Protein AF-A0A945XCW4-F1 (afdb_monomer_lite)

Secondary structure (DSSP, 8-state):
-EEEEE-TTT--EEEEEE-----EETTTTEE-PPPHHHHHHHHHHHHHHTTSPPPTTTTPPP-PPP-

Sequence (67 aa):
YFHRMYHAEKGFLSATTEVMTVHVDLGLRKVVPMSETIRQKAADMMAVHGDFPAPDQQGRAIGIRRK

Foldseek 3Di:
DKDWDADPPPGDTPDIDDDDDFDADPVVRDGDDDDPVVVVVVVVVCVVCVPDDDDPCPPDDDDDDDD

Structure (mmCIF, N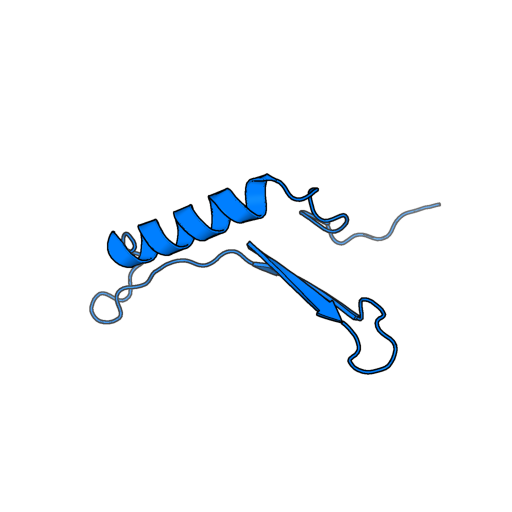/CA/C/O backbone):
data_AF-A0A945XCW4-F1
#
_entry.id   AF-A0A945XCW4-F1
#
loop_
_atom_site.group_PDB
_atom_site.id
_atom_site.type_symbol
_atom_site.label_atom_id
_atom_site.label_alt_id
_atom_site.label_comp_id
_atom_site.label_asym_id
_atom_site.label_entity_id
_atom_site.label_seq_id
_atom_site.pdbx_PDB_ins_code
_atom_site.Cartn_x
_atom_site.Cartn_y
_atom_site.Cartn_z
_atom_site.occupancy
_atom_site.B_iso_or_equiv
_atom_site.auth_seq_id
_atom_site.auth_comp_id
_atom_site.auth_asym_id
_atom_site.auth_atom_id
_atom_site.pdbx_PDB_model_num
ATOM 1 N N . TYR A 1 1 ? -0.953 -2.860 1.479 1.00 89.88 1 TYR A N 1
ATOM 2 C CA . TYR A 1 1 ? -0.765 -3.411 0.114 1.00 89.88 1 TYR A CA 1
ATOM 3 C C . TYR A 1 1 ? 0.080 -2.435 -0.698 1.00 89.88 1 TYR A C 1
ATOM 5 O O . TYR A 1 1 ? 0.278 -1.309 -0.245 1.00 89.88 1 TYR A O 1
ATOM 13 N N . PHE A 1 2 ? 0.602 -2.854 -1.855 1.00 94.88 2 PHE A N 1
ATOM 14 C CA . PHE A 1 2 ? 1.577 -2.081 -2.632 1.00 94.88 2 PHE A CA 1
ATOM 15 C C . PHE A 1 2 ? 1.088 -1.822 -4.061 1.00 94.88 2 PHE A C 1
ATOM 17 O O . PHE A 1 2 ? 0.562 -2.723 -4.712 1.00 94.88 2 PHE A O 1
ATOM 24 N N . HIS A 1 3 ? 1.297 -0.606 -4.557 1.00 95.69 3 HIS A N 1
ATOM 25 C CA . HIS A 1 3 ? 0.959 -0.191 -5.914 1.00 95.69 3 HIS A CA 1
ATOM 26 C C . HIS A 1 3 ? 2.187 0.290 -6.679 1.00 95.69 3 HIS A C 1
ATOM 28 O O . HIS A 1 3 ? 3.079 0.937 -6.124 1.00 95.69 3 HIS A O 1
ATOM 34 N N . ARG A 1 4 ? 2.183 0.015 -7.984 1.00 96.38 4 ARG A N 1
ATOM 35 C CA . ARG A 1 4 ? 3.156 0.510 -8.958 1.00 96.38 4 ARG A CA 1
ATOM 36 C C . ARG A 1 4 ? 2.417 1.239 -10.069 1.00 96.38 4 ARG A C 1
ATOM 38 O O . ARG A 1 4 ? 1.442 0.720 -10.605 1.00 96.38 4 ARG A O 1
ATOM 45 N N . MET A 1 5 ? 2.895 2.426 -10.409 1.00 98.00 5 MET A N 1
ATOM 46 C CA . MET A 1 5 ? 2.402 3.210 -11.534 1.00 98.00 5 MET A CA 1
ATOM 47 C C . MET A 1 5 ? 3.477 3.238 -12.610 1.00 98.00 5 MET A C 1
ATOM 49 O O . MET A 1 5 ? 4.581 3.728 -12.371 1.00 98.00 5 MET A O 1
ATOM 53 N N . TYR A 1 6 ? 3.152 2.715 -13.786 1.00 98.25 6 TYR A N 1
ATOM 54 C CA . TYR A 1 6 ? 4.049 2.684 -14.933 1.00 98.25 6 TYR A CA 1
ATOM 55 C C . TYR A 1 6 ? 3.648 3.756 -15.940 1.00 98.25 6 TYR A C 1
ATOM 57 O O . TYR A 1 6 ? 2.461 4.010 -16.147 1.00 98.25 6 TYR A O 1
ATOM 65 N N . HIS A 1 7 ? 4.638 4.376 -16.580 1.00 98.44 7 HIS A N 1
ATOM 66 C CA . HIS A 1 7 ? 4.382 5.264 -17.704 1.00 98.44 7 HIS A CA 1
ATOM 67 C C . HIS A 1 7 ? 3.771 4.453 -18.852 1.00 98.44 7 HIS A C 1
ATOM 69 O O . HIS A 1 7 ? 4.382 3.486 -19.301 1.00 98.44 7 HIS A O 1
ATOM 75 N N . ALA A 1 8 ? 2.616 4.881 -19.368 1.00 98.00 8 ALA A N 1
ATOM 76 C CA . ALA A 1 8 ? 1.825 4.101 -20.325 1.00 98.00 8 ALA A CA 1
ATOM 77 C C . ALA A 1 8 ? 2.600 3.710 -21.597 1.00 98.00 8 ALA A C 1
ATOM 79 O O . ALA A 1 8 ? 2.589 2.552 -21.990 1.00 98.00 8 ALA A O 1
ATOM 80 N N . GLU A 1 9 ? 3.308 4.662 -22.213 1.00 98.25 9 GLU A N 1
ATOM 81 C CA . GLU A 1 9 ? 4.025 4.402 -23.473 1.00 98.25 9 GLU A CA 1
ATOM 82 C C . GLU A 1 9 ? 5.449 3.868 -23.263 1.00 98.25 9 GLU A C 1
ATOM 84 O O . GLU A 1 9 ? 5.872 2.913 -23.902 1.00 98.25 9 GLU A O 1
ATOM 89 N N . LYS A 1 10 ? 6.213 4.494 -22.360 1.00 98.00 10 LYS A N 1
ATOM 90 C CA . LYS A 1 10 ? 7.641 4.211 -22.152 1.00 98.00 10 LYS A CA 1
ATOM 91 C C . LYS A 1 10 ? 7.918 3.075 -21.164 1.00 98.00 10 LYS A C 1
ATOM 93 O O . LYS A 1 10 ? 9.071 2.690 -21.006 1.00 98.00 10 LYS A O 1
ATOM 98 N N . GLY A 1 11 ? 6.906 2.586 -20.448 1.00 97.81 11 GLY A N 1
ATOM 99 C CA . GLY A 1 11 ? 6.995 1.413 -19.574 1.00 97.81 11 GLY A CA 1
ATOM 100 C C . GLY A 1 11 ? 7.829 1.569 -18.296 1.00 97.81 11 GLY A C 1
ATOM 101 O O . GLY A 1 11 ? 7.916 0.624 -17.516 1.00 97.81 11 GLY A O 1
ATOM 102 N N . PHE A 1 12 ? 8.436 2.730 -18.028 1.00 97.81 12 PHE A N 1
ATOM 103 C CA . PHE A 1 12 ? 9.226 2.912 -16.809 1.00 97.81 12 PHE A CA 1
ATOM 104 C C . PHE A 1 12 ? 8.337 3.072 -15.566 1.00 97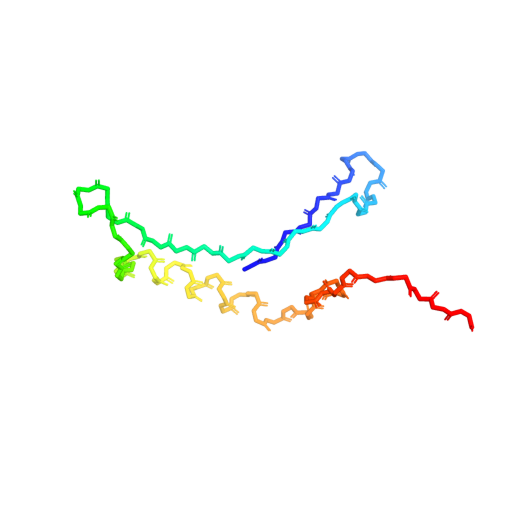.81 12 PHE A C 1
ATOM 106 O O . PHE A 1 12 ? 7.252 3.659 -15.619 1.00 97.81 12 PHE A O 1
ATOM 113 N N . LEU A 1 13 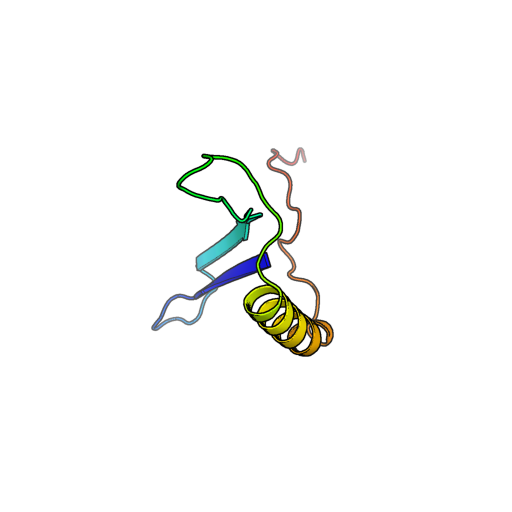? 8.822 2.579 -14.421 1.00 97.50 13 LEU A N 1
ATOM 114 C CA . LEU A 1 13 ? 8.169 2.746 -13.123 1.00 97.50 13 LEU A CA 1
ATOM 115 C C . LEU A 1 13 ? 8.227 4.222 -12.704 1.00 97.50 13 LEU A C 1
ATOM 117 O O . LEU A 1 13 ? 9.294 4.744 -12.396 1.00 97.50 13 LEU A O 1
ATOM 121 N N . SER A 1 14 ? 7.077 4.891 -12.721 1.00 97.88 14 SER A N 1
ATOM 122 C CA . SER A 1 14 ? 6.952 6.325 -12.434 1.00 97.88 14 SER A CA 1
ATOM 123 C C . SER A 1 14 ? 6.771 6.604 -10.946 1.00 97.88 14 SER A C 1
ATOM 125 O O . SER A 1 14 ? 7.337 7.561 -10.425 1.00 97.88 14 SER A O 1
ATOM 127 N N . ALA A 1 15 ? 5.989 5.772 -10.257 1.00 97.69 15 ALA A N 1
ATOM 128 C CA . ALA A 1 15 ? 5.735 5.929 -8.832 1.00 97.69 15 ALA A CA 1
ATOM 129 C C . ALA A 1 15 ? 5.416 4.592 -8.158 1.00 97.69 15 ALA A C 1
ATOM 131 O O . ALA A 1 15 ? 4.920 3.650 -8.783 1.00 97.69 15 ALA A O 1
ATOM 132 N N . THR A 1 16 ? 5.662 4.546 -6.853 1.00 97.56 16 THR A N 1
ATOM 133 C CA . THR A 1 16 ? 5.259 3.452 -5.972 1.00 97.56 16 THR A CA 1
ATOM 134 C C . THR A 1 16 ? 4.479 3.991 -4.791 1.00 97.56 16 THR A C 1
ATOM 136 O O . THR A 1 16 ? 4.719 5.110 -4.338 1.00 97.56 16 THR A O 1
ATOM 139 N N . THR A 1 17 ? 3.556 3.198 -4.262 1.00 97.12 17 THR A N 1
ATOM 140 C CA . THR A 1 17 ? 2.756 3.593 -3.103 1.00 97.12 17 THR A CA 1
ATOM 141 C C . THR A 1 17 ? 2.484 2.378 -2.234 1.00 97.12 17 THR A C 1
ATOM 143 O O . THR A 1 17 ? 1.889 1.404 -2.688 1.00 97.12 17 THR A O 1
ATOM 146 N N . GLU A 1 18 ? 2.918 2.445 -0.980 1.00 96.69 18 GLU A N 1
ATOM 147 C CA . GLU A 1 18 ? 2.557 1.482 0.055 1.00 96.69 18 GLU A CA 1
ATOM 148 C C . GLU A 1 18 ? 1.550 2.135 0.999 1.00 96.69 18 GLU A C 1
ATOM 150 O O . GLU A 1 18 ? 1.798 3.222 1.521 1.00 96.69 18 GLU A O 1
ATOM 155 N N . VAL A 1 19 ? 0.389 1.499 1.176 1.00 96.25 19 VAL A N 1
ATOM 156 C CA . VAL A 1 19 ? -0.722 2.051 1.964 1.00 96.25 19 VAL A CA 1
ATOM 157 C C . VAL A 1 19 ? -1.295 0.991 2.897 1.00 96.25 19 VAL A C 1
ATOM 159 O O . VAL A 1 19 ? -1.411 -0.193 2.551 1.00 96.25 19 VAL A O 1
ATOM 162 N N . MET A 1 20 ? -1.689 1.456 4.081 1.00 94.75 20 MET A N 1
ATOM 163 C CA . MET A 1 20 ? -2.515 0.731 5.036 1.00 94.75 20 MET A CA 1
ATOM 164 C C . MET A 1 20 ? -3.918 1.340 5.056 1.00 94.75 20 MET A C 1
ATOM 166 O O . MET A 1 20 ? -4.074 2.558 5.119 1.00 94.75 20 MET A O 1
ATOM 170 N N . THR A 1 21 ? -4.938 0.487 5.020 1.00 93.81 21 THR A N 1
ATOM 171 C CA . THR A 1 21 ? -6.347 0.890 5.063 1.00 93.81 21 THR A CA 1
ATOM 172 C C . THR A 1 21 ? -7.084 0.158 6.164 1.00 93.81 21 THR A C 1
ATOM 174 O O . THR A 1 21 ? -6.765 -0.990 6.473 1.00 93.81 21 THR A O 1
ATOM 177 N N . VAL A 1 22 ? -8.125 0.794 6.688 1.00 95.19 22 VAL A N 1
ATOM 178 C CA . VAL A 1 22 ? -9.030 0.214 7.681 1.00 95.19 22 VAL A CA 1
ATOM 179 C C . VAL A 1 22 ? -10.464 0.262 7.168 1.00 95.19 22 VAL A C 1
ATOM 181 O O . VAL A 1 22 ? -10.831 1.167 6.419 1.00 95.19 22 VAL A O 1
ATOM 184 N N . HIS A 1 23 ? -11.276 -0.716 7.564 1.00 96.19 23 HIS A N 1
ATOM 185 C CA . HIS A 1 23 ? -12.708 -0.697 7.291 1.00 96.19 23 HIS A CA 1
ATOM 186 C C . HIS A 1 23 ? -13.428 0.125 8.365 1.00 96.19 23 HIS A C 1
ATOM 188 O O . HIS A 1 23 ? -13.153 -0.030 9.556 1.00 96.19 23 HIS A O 1
ATOM 194 N N . VAL A 1 24 ? -14.327 1.011 7.941 1.00 96.44 24 VAL A N 1
ATOM 195 C CA . VAL A 1 24 ? -15.044 1.938 8.821 1.00 96.44 24 VAL A CA 1
ATOM 196 C C . VAL A 1 24 ? -16.540 1.762 8.622 1.00 96.44 24 VAL A C 1
ATOM 198 O O . VAL A 1 24 ? -17.029 1.830 7.495 1.00 96.44 24 VAL A O 1
ATOM 201 N N . ASP A 1 25 ? -17.260 1.591 9.727 1.00 97.00 25 ASP A N 1
ATOM 202 C CA . ASP A 1 25 ? -18.714 1.712 9.745 1.00 97.00 25 ASP A CA 1
ATOM 203 C C . ASP A 1 25 ? -19.085 3.201 9.720 1.00 97.00 25 ASP A C 1
ATOM 205 O O . ASP A 1 25 ? -18.657 3.972 10.585 1.00 97.00 25 ASP A O 1
ATOM 209 N N . LEU A 1 26 ? -19.866 3.621 8.724 1.00 95.94 26 LEU A N 1
ATOM 210 C CA . LEU A 1 26 ? -20.219 5.031 8.533 1.00 95.94 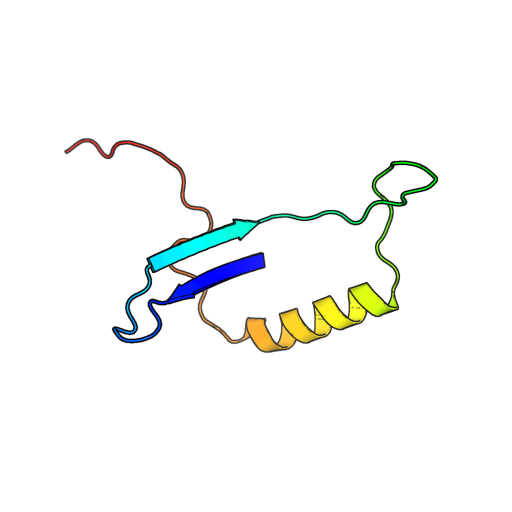26 LEU A CA 1
ATOM 211 C C . LEU A 1 26 ? -21.301 5.529 9.504 1.00 95.94 26 LEU A C 1
ATOM 213 O O . LEU A 1 26 ? -21.360 6.732 9.767 1.00 95.94 26 LEU A O 1
ATOM 217 N N . GLY A 1 27 ? -22.126 4.635 10.056 1.00 97.56 27 GLY A N 1
ATOM 218 C CA . GLY A 1 27 ? -23.116 4.967 11.080 1.00 97.56 27 GLY A CA 1
ATOM 219 C C . GLY A 1 27 ? -22.469 5.171 12.450 1.00 97.56 27 GLY A C 1
ATOM 220 O O . GLY A 1 27 ? -22.737 6.165 13.124 1.00 97.56 27 GLY A O 1
ATOM 221 N N . LEU A 1 28 ? -21.558 4.272 12.835 1.00 96.00 28 LEU A N 1
ATOM 222 C CA . LEU A 1 28 ? -20.815 4.342 14.100 1.00 96.00 28 LEU A CA 1
ATOM 223 C C . LEU A 1 28 ? -19.610 5.291 14.041 1.00 96.00 28 LEU A C 1
ATOM 225 O O . LEU A 1 28 ? -19.125 5.719 15.090 1.00 96.00 28 LEU A O 1
ATOM 229 N N . ARG A 1 29 ? -19.113 5.593 12.833 1.00 96.62 29 ARG A N 1
ATOM 230 C CA . ARG A 1 29 ? -17.877 6.354 12.564 1.00 96.62 29 ARG A CA 1
ATOM 231 C C . ARG A 1 29 ? -16.662 5.780 13.291 1.00 96.62 29 ARG A C 1
ATOM 233 O O . ARG A 1 29 ? -15.849 6.509 13.857 1.00 96.62 29 ARG A O 1
ATOM 240 N N . LYS A 1 30 ? -16.558 4.454 13.297 1.00 97.50 30 LYS A N 1
ATOM 241 C CA . LYS A 1 30 ? -15.491 3.708 13.971 1.00 97.50 30 LYS A CA 1
ATOM 242 C C . LYS A 1 30 ? -14.916 2.647 13.050 1.00 97.50 30 LYS A C 1
ATOM 244 O O . LYS A 1 30 ? -15.602 2.144 12.163 1.00 97.50 30 LYS A O 1
ATOM 249 N N . VAL A 1 31 ? -13.659 2.293 13.304 1.00 97.69 31 VAL A N 1
ATOM 250 C CA . VAL A 1 31 ? -13.055 1.101 12.710 1.00 97.69 31 VAL A CA 1
ATOM 251 C C . VAL A 1 31 ? -13.783 -0.120 13.252 1.00 97.69 31 VAL A C 1
ATOM 253 O O . VAL A 1 31 ? -13.932 -0.265 14.466 1.00 97.69 31 VAL A O 1
ATOM 256 N N . VAL A 1 32 ? -14.229 -0.986 12.351 1.00 97.06 32 VAL A N 1
ATOM 257 C CA . VAL A 1 32 ? -14.893 -2.246 12.692 1.00 97.06 32 VAL A CA 1
ATOM 258 C C . VAL A 1 32 ? -14.294 -3.379 11.859 1.00 97.06 32 VAL A C 1
ATOM 260 O O . VAL A 1 32 ? -13.669 -3.112 10.825 1.00 97.06 32 VAL A O 1
ATOM 263 N N . PRO A 1 33 ? -14.457 -4.646 12.278 1.00 96.06 33 PRO A N 1
ATOM 264 C CA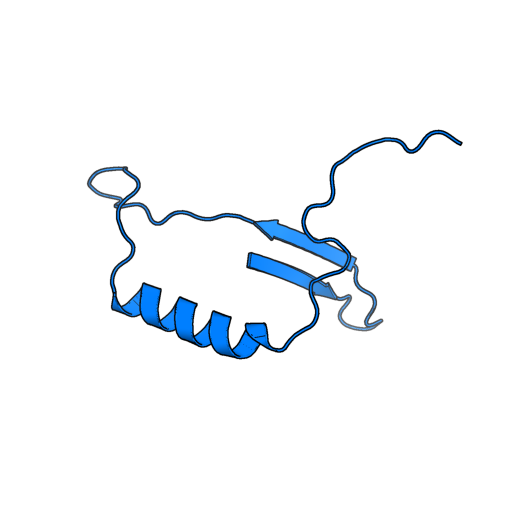 . PRO A 1 33 ? -14.065 -5.774 11.449 1.00 96.06 33 PRO A CA 1
ATOM 265 C C . PRO A 1 33 ? -14.693 -5.682 10.056 1.00 96.06 33 PRO A C 1
ATOM 267 O O . PRO A 1 33 ? -15.885 -5.422 9.906 1.00 96.06 33 PRO A O 1
ATOM 270 N N . MET A 1 34 ? -13.873 -5.893 9.030 1.00 95.25 34 MET A N 1
ATOM 271 C CA . MET A 1 34 ? -14.345 -6.038 7.657 1.00 95.25 34 MET A CA 1
ATOM 272 C C . MET A 1 34 ? -15.261 -7.266 7.556 1.00 95.25 34 MET A C 1
ATOM 274 O O . MET A 1 34 ? -14.975 -8.288 8.180 1.00 95.25 34 MET A O 1
ATOM 278 N N . SER A 1 35 ? -16.341 -7.182 6.771 1.00 95.00 35 SER A N 1
ATOM 279 C CA . SER A 1 35 ? -17.242 -8.324 6.574 1.00 95.00 35 SER A CA 1
ATOM 280 C C . SER A 1 35 ? -16.507 -9.524 5.974 1.00 95.00 35 SER A C 1
ATOM 282 O O . SER A 1 35 ? -15.578 -9.363 5.175 1.00 95.00 35 SER A O 1
ATOM 284 N N . GLU A 1 36 ? -16.947 -10.735 6.324 1.00 96.81 36 GLU A N 1
ATOM 285 C CA . GLU A 1 36 ? -16.223 -11.954 5.949 1.00 96.81 36 GLU A CA 1
ATOM 286 C C . GLU A 1 36 ? -16.083 -12.113 4.432 1.00 96.81 36 GLU A C 1
ATOM 288 O O . GLU A 1 36 ? -15.015 -12.462 3.942 1.00 96.81 36 GLU A O 1
ATOM 293 N N . THR A 1 37 ? -17.109 -11.743 3.662 1.00 96.81 37 THR A N 1
ATOM 294 C CA . THR A 1 37 ? -17.060 -11.796 2.195 1.00 96.81 37 THR A CA 1
ATOM 295 C C . THR A 1 37 ? -15.942 -10.932 1.603 1.00 96.81 37 THR A C 1
ATOM 297 O O . THR A 1 37 ? -15.298 -11.340 0.638 1.00 96.81 37 THR A O 1
ATOM 300 N N . ILE A 1 38 ? -15.699 -9.730 2.137 1.00 94.75 38 ILE A N 1
ATOM 301 C CA . ILE A 1 38 ? -14.628 -8.852 1.630 1.00 94.75 38 ILE A CA 1
ATOM 302 C C . ILE A 1 38 ? -13.270 -9.370 2.109 1.00 94.75 38 ILE A C 1
ATOM 304 O O . ILE A 1 38 ? -12.305 -9.386 1.343 1.00 94.75 38 ILE A O 1
ATOM 308 N N . ARG A 1 39 ? -13.211 -9.846 3.355 1.00 95.25 39 ARG A N 1
ATOM 309 C CA . ARG A 1 39 ? -12.005 -10.423 3.948 1.00 95.25 39 ARG A CA 1
ATOM 310 C C . ARG A 1 39 ? -11.522 -11.645 3.157 1.00 95.25 39 ARG A C 1
ATOM 312 O O . ARG A 1 39 ? -10.330 -11.737 2.878 1.00 95.25 39 ARG A O 1
ATOM 319 N N . GLN A 1 40 ? -12.443 -12.499 2.703 1.00 97.50 40 GLN A N 1
ATOM 320 C CA . GLN A 1 40 ? -12.129 -13.644 1.847 1.00 97.50 40 GLN A CA 1
ATOM 321 C C . GLN A 1 40 ? -11.544 -13.207 0.498 1.00 97.50 40 GLN A C 1
ATOM 323 O O . GLN A 1 40 ? -10.496 -13.701 0.104 1.00 97.50 40 GLN A O 1
ATOM 32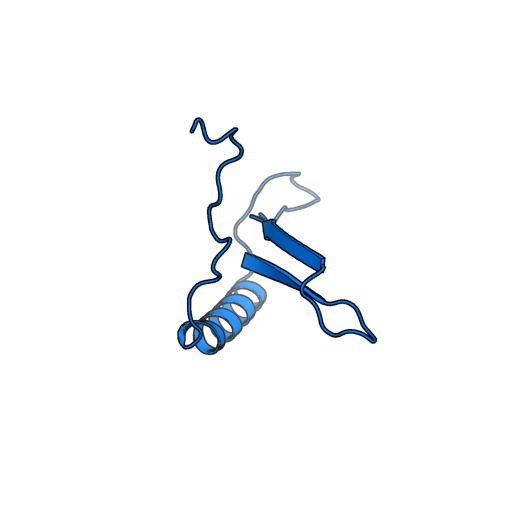8 N N . LYS A 1 41 ? -12.131 -12.200 -0.165 1.00 96.19 41 LYS A N 1
ATOM 329 C CA . LYS A 1 41 ? -11.575 -11.660 -1.423 1.00 96.19 41 LYS A CA 1
ATOM 330 C C . LYS A 1 41 ? -10.151 -11.120 -1.253 1.00 96.19 41 LYS A C 1
ATOM 332 O O . LYS A 1 41 ? -9.317 -11.277 -2.142 1.00 96.19 41 LYS A O 1
ATOM 337 N N . ALA A 1 42 ? -9.872 -10.465 -0.126 1.00 94.75 42 ALA A N 1
ATOM 338 C CA . ALA A 1 42 ? -8.528 -9.988 0.189 1.00 94.75 42 ALA A CA 1
ATOM 339 C C . ALA A 1 42 ? -7.551 -11.150 0.446 1.00 94.75 42 ALA A C 1
ATOM 341 O O . ALA A 1 42 ? -6.399 -11.072 0.019 1.00 94.75 42 ALA A O 1
ATOM 342 N N . ALA A 1 43 ? -8.004 -12.224 1.102 1.00 95.69 43 ALA A N 1
ATOM 343 C CA . ALA A 1 43 ? -7.209 -13.431 1.320 1.00 95.69 43 ALA A CA 1
ATOM 344 C C . ALA A 1 43 ? -6.884 -14.152 0.001 1.00 95.69 43 ALA A C 1
ATOM 346 O O . ALA A 1 43 ? -5.730 -14.510 -0.219 1.00 95.69 43 ALA A O 1
ATOM 347 N N . ASP A 1 44 ? -7.854 -14.280 -0.906 1.00 96.88 44 ASP A N 1
ATOM 348 C CA . ASP A 1 44 ? -7.645 -14.892 -2.224 1.00 96.88 44 ASP A CA 1
ATOM 349 C C . ASP A 1 44 ? -6.602 -14.102 -3.038 1.00 96.88 44 ASP A C 1
ATOM 351 O O . ASP A 1 44 ? -5.683 -14.675 -3.624 1.00 96.88 44 ASP A O 1
ATOM 355 N N . MET A 1 45 ? -6.682 -12.765 -3.014 1.00 95.06 45 MET A N 1
ATOM 356 C CA . MET A 1 45 ? -5.682 -11.897 -3.646 1.00 95.06 45 MET A CA 1
ATOM 357 C C . MET A 1 45 ? -4.298 -12.040 -3.000 1.00 95.06 45 MET A C 1
ATOM 359 O O . MET A 1 45 ? -3.290 -12.055 -3.705 1.00 95.06 45 MET A O 1
ATOM 363 N N . MET A 1 46 ? -4.233 -12.143 -1.670 1.00 94.88 46 MET A N 1
ATOM 364 C CA . MET A 1 46 ? -2.976 -12.365 -0.953 1.00 94.88 46 MET A CA 1
ATOM 365 C C . MET A 1 46 ? -2.341 -13.699 -1.348 1.00 94.88 46 MET A C 1
ATOM 367 O O . MET A 1 46 ? -1.135 -13.727 -1.568 1.00 94.88 46 MET A O 1
ATOM 371 N N . ALA A 1 47 ? -3.128 -14.772 -1.464 1.00 96.69 47 ALA A N 1
ATOM 372 C CA . ALA A 1 47 ? -2.625 -16.085 -1.855 1.00 96.69 47 ALA A CA 1
ATOM 373 C C . ALA A 1 47 ? -1.963 -16.043 -3.241 1.00 96.69 47 ALA A C 1
ATOM 375 O O . ALA A 1 47 ? -0.836 -16.500 -3.385 1.00 96.69 47 ALA A O 1
ATOM 376 N N . VAL A 1 48 ? -2.607 -15.403 -4.226 1.00 95.50 48 VAL A N 1
ATOM 377 C CA . VAL A 1 48 ? -2.034 -15.224 -5.575 1.00 95.50 48 VAL A CA 1
ATOM 378 C C . VAL A 1 48 ? -0.774 -14.353 -5.549 1.00 95.50 48 VAL A C 1
ATOM 380 O O . VAL A 1 48 ? 0.185 -14.620 -6.266 1.00 95.50 48 VAL A O 1
ATOM 383 N N . HIS A 1 49 ? -0.758 -13.292 -4.739 1.00 93.88 49 HIS A N 1
ATOM 384 C CA . HIS A 1 49 ? 0.392 -12.388 -4.659 1.00 93.88 49 HIS A CA 1
ATOM 385 C C . HIS A 1 49 ? 1.548 -12.918 -3.799 1.00 93.88 49 HIS A C 1
ATOM 387 O O . HIS A 1 49 ? 2.643 -12.365 -3.882 1.00 93.88 49 HIS A O 1
ATOM 393 N N . GLY A 1 50 ? 1.325 -13.955 -2.987 1.00 91.88 50 GLY A N 1
ATOM 394 C CA . GLY A 1 50 ? 2.337 -14.541 -2.106 1.00 91.88 50 GLY A CA 1
ATOM 395 C C . GLY A 1 50 ? 3.517 -15.158 -2.857 1.00 91.88 50 GLY A C 1
ATOM 396 O O . GLY A 1 50 ? 4.622 -15.193 -2.322 1.00 91.88 50 GLY A O 1
ATOM 397 N N . ASP A 1 51 ? 3.300 -15.563 -4.108 1.00 92.44 51 ASP A N 1
ATOM 398 C CA . ASP A 1 51 ? 4.332 -16.146 -4.969 1.00 92.44 51 ASP A CA 1
ATOM 399 C C . ASP A 1 51 ? 5.225 -15.089 -5.647 1.00 92.44 51 ASP A C 1
ATOM 401 O O . ASP A 1 51 ? 6.245 -15.424 -6.255 1.00 92.44 51 ASP A O 1
ATOM 405 N N . PHE A 1 52 ? 4.870 -13.800 -5.566 1.00 91.44 52 PHE A N 1
ATOM 406 C CA . PHE A 1 52 ? 5.675 -12.730 -6.151 1.00 91.44 52 PHE A CA 1
ATOM 407 C C . PHE A 1 52 ? 6.813 -12.285 -5.225 1.00 91.44 52 PHE A C 1
ATOM 409 O O . PHE A 1 52 ? 6.659 -12.261 -4.002 1.00 91.44 52 PHE A O 1
ATOM 416 N N . PRO A 1 53 ? 7.956 -11.852 -5.791 1.00 93.62 53 PRO A N 1
ATOM 417 C CA . PRO A 1 53 ? 9.012 -11.252 -4.993 1.00 93.62 53 PRO A CA 1
ATOM 418 C C . PRO A 1 53 ? 8.510 -9.985 -4.295 1.00 93.62 53 PRO A C 1
ATOM 420 O O . PRO A 1 53 ? 7.714 -9.214 -4.846 1.00 93.62 53 PRO A O 1
ATOM 423 N N . ALA A 1 54 ? 9.030 -9.746 -3.091 1.00 92.69 54 ALA A N 1
ATOM 424 C CA . ALA A 1 54 ? 8.761 -8.521 -2.354 1.00 92.69 54 ALA A CA 1
ATOM 425 C C . ALA A 1 54 ? 9.153 -7.282 -3.190 1.00 92.69 54 ALA A C 1
ATOM 427 O O . ALA A 1 54 ? 10.175 -7.307 -3.881 1.00 92.69 54 ALA A O 1
ATOM 428 N N . PRO A 1 55 ? 8.375 -6.183 -3.153 1.00 94.12 55 PRO A N 1
ATOM 429 C CA . PRO A 1 55 ? 8.732 -4.970 -3.880 1.00 94.12 55 PRO A CA 1
ATOM 430 C C . PRO A 1 55 ? 10.013 -4.320 -3.338 1.00 94.12 55 PRO A C 1
ATOM 432 O O . PRO A 1 55 ? 10.112 -4.065 -2.143 1.00 94.12 55 PRO A O 1
ATOM 435 N N . ASP A 1 56 ? 10.935 -3.927 -4.221 1.00 94.50 56 ASP A N 1
ATOM 436 C CA . ASP A 1 56 ? 12.209 -3.287 -3.837 1.00 94.50 56 ASP A CA 1
ATOM 437 C C . ASP A 1 56 ? 12.056 -2.019 -2.972 1.00 94.50 56 ASP A C 1
ATOM 439 O O . ASP A 1 56 ? 12.965 -1.642 -2.231 1.00 94.50 56 ASP A O 1
ATOM 443 N N . GLN A 1 57 ? 10.932 -1.303 -3.105 1.00 95.94 57 GLN A N 1
ATOM 444 C CA . GLN A 1 57 ? 10.650 -0.061 -2.374 1.00 95.94 57 GLN A CA 1
ATOM 445 C C . GLN A 1 57 ? 9.787 -0.271 -1.121 1.00 95.94 57 GLN A C 1
ATOM 447 O O . GLN A 1 57 ? 9.448 0.715 -0.463 1.00 95.94 57 GLN A O 1
ATOM 452 N N . GLN A 1 58 ? 9.416 -1.514 -0.799 1.00 95.38 58 GLN A N 1
ATOM 453 C CA . GLN A 1 58 ? 8.645 -1.832 0.402 1.00 95.38 58 GLN A CA 1
ATOM 454 C C . GLN A 1 58 ? 9.331 -1.270 1.656 1.00 95.38 58 GLN A C 1
ATOM 456 O O . GLN A 1 58 ? 10.547 -1.386 1.819 1.00 95.38 58 GLN A O 1
ATOM 461 N N . GLY A 1 59 ? 8.553 -0.645 2.541 1.00 95.12 59 GLY A N 1
ATOM 462 C CA . GLY A 1 59 ? 9.019 -0.172 3.843 1.00 95.12 59 GLY A CA 1
ATOM 463 C C . GLY A 1 59 ? 10.083 0.927 3.792 1.00 95.12 59 GLY A C 1
ATOM 464 O O . GLY A 1 59 ? 10.776 1.151 4.786 1.00 95.12 59 GLY A O 1
ATOM 465 N N . ARG A 1 60 ? 10.265 1.614 2.655 1.00 94.44 60 ARG A N 1
ATOM 466 C CA . ARG A 1 60 ? 11.305 2.644 2.543 1.00 94.44 60 ARG A CA 1
ATOM 467 C C . ARG A 1 60 ? 11.080 3.800 3.517 1.00 94.44 60 ARG A C 1
ATOM 469 O O . ARG A 1 60 ? 10.055 4.474 3.486 1.00 94.44 60 ARG A O 1
ATOM 476 N N . ALA A 1 61 ? 12.117 4.103 4.293 1.00 94.19 61 ALA A N 1
ATOM 477 C CA . ALA A 1 61 ? 12.187 5.304 5.112 1.00 94.19 61 ALA A CA 1
ATOM 478 C C . ALA A 1 61 ? 12.710 6.505 4.306 1.00 94.19 61 ALA A C 1
ATOM 480 O O . ALA A 1 61 ? 13.610 6.377 3.468 1.00 94.19 61 ALA A O 1
ATOM 481 N N . ILE A 1 62 ? 12.168 7.689 4.594 1.00 93.94 62 ILE A N 1
ATOM 482 C CA . ILE A 1 62 ? 12.653 8.958 4.046 1.00 93.94 62 ILE A CA 1
ATOM 483 C C . ILE A 1 62 ? 13.911 9.379 4.811 1.00 93.94 62 ILE A C 1
ATOM 485 O O . ILE A 1 62 ? 13.909 9.442 6.038 1.00 93.94 62 ILE A O 1
ATOM 489 N N . GLY A 1 63 ? 14.982 9.707 4.087 1.00 95.00 63 GLY A N 1
ATOM 490 C CA . GLY A 1 63 ? 16.208 10.227 4.684 1.00 95.00 63 GLY A CA 1
ATOM 491 C C . GLY A 1 63 ? 17.271 10.599 3.652 1.00 95.00 63 GLY A C 1
ATOM 492 O O . GLY A 1 63 ? 17.322 10.030 2.561 1.00 95.00 63 GLY A O 1
ATOM 493 N N . ILE A 1 64 ? 18.138 11.552 4.005 1.00 94.44 64 ILE A N 1
ATOM 494 C CA . ILE A 1 64 ? 19.308 11.920 3.197 1.00 94.44 64 ILE A CA 1
ATOM 495 C C . ILE A 1 64 ? 20.443 10.954 3.533 1.00 94.44 64 ILE A C 1
ATOM 497 O O . ILE A 1 64 ? 20.918 10.907 4.670 1.00 94.44 64 ILE A O 1
ATOM 501 N N . ARG A 1 65 ? 20.907 10.194 2.539 1.00 88.12 65 ARG A N 1
ATOM 502 C CA . ARG A 1 65 ? 22.080 9.332 2.698 1.00 88.12 65 ARG A CA 1
ATOM 503 C C . ARG A 1 65 ? 23.336 10.205 2.701 1.00 88.12 65 ARG A C 1
ATOM 505 O O . ARG A 1 65 ? 23.621 10.869 1.707 1.00 88.12 65 ARG A O 1
ATOM 512 N N . ARG A 1 66 ? 24.071 10.223 3.815 1.00 84.62 66 ARG A N 1
ATOM 513 C CA . ARG A 1 66 ? 25.396 10.861 3.869 1.00 84.62 66 ARG A CA 1
ATOM 514 C C . ARG A 1 66 ? 26.402 9.996 3.099 1.00 84.62 66 ARG A C 1
ATOM 516 O O . ARG A 1 66 ? 26.247 8.774 3.080 1.00 84.62 66 ARG A O 1
ATOM 523 N N . LYS A 1 67 ? 27.353 10.648 2.425 1.00 70.56 67 LYS A N 1
ATOM 524 C CA . LYS A 1 67 ? 28.483 9.989 1.756 1.00 70.56 67 LYS A CA 1
ATOM 525 C C . LYS A 1 67 ? 29.473 9.454 2.777 1.00 70.56 67 LYS A C 1
ATOM 527 O O . LYS A 1 67 ? 29.631 10.129 3.819 1.00 70.56 67 LYS A O 1
#

pLDDT: mean 95.12, std 3.85, range [70.56, 98.44]

Radius of gyration: 16.79 Å; chains: 1; bounding box: 52×28×38 Å